Protein AF-A0A4V6KR89-F1 (afdb_monome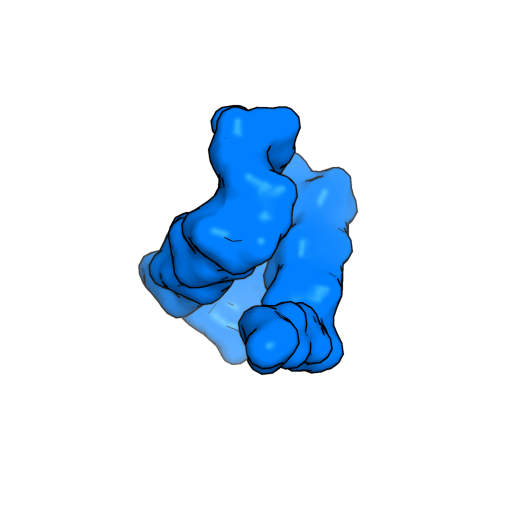r)

Solvent-accessible surface area (backbone atoms only — not comparable to full-atom values): 3114 Å² total; per-residue (Å²): 132,89,77,85,49,71,68,53,52,52,51,51,49,34,32,71,72,58,75,31,58,60,57,22,10,60,75,68,76,51,48,40,72,55,48,54,55,49,48,59,53,46,37,72,75,73,56,88,80,88,126

Structure (mmCIF, N/CA/C/O backbone):
data_AF-A0A4V6KR89-F1
#
_entry.id   AF-A0A4V6KR89-F1
#
loop_
_atom_site.group_PDB
_atom_site.id
_atom_site.type_symbol
_atom_site.label_atom_id
_atom_site.label_alt_id
_atom_site.label_comp_id
_atom_site.label_asym_id
_atom_site.label_entity_id
_atom_site.label_seq_id
_atom_site.pdbx_PDB_ins_code
_atom_site.Cartn_x
_atom_site.Cartn_y
_atom_site.Cartn_z
_atom_site.occupancy
_atom_site.B_iso_or_equiv
_atom_site.auth_seq_id
_atom_site.auth_comp_id
_atom_site.auth_asym_id
_atom_site.auth_atom_id
_atom_site.pdbx_PDB_model_num
ATOM 1 N N . MET A 1 1 ? 7.571 -1.798 -23.515 1.00 48.62 1 MET A N 1
ATOM 2 C CA . MET A 1 1 ? 6.285 -2.166 -22.884 1.00 48.62 1 MET A CA 1
ATOM 3 C C . MET A 1 1 ? 6.475 -2.105 -21.384 1.00 48.62 1 MET A C 1
ATOM 5 O O . MET A 1 1 ? 7.346 -2.806 -20.887 1.00 48.62 1 MET A O 1
ATOM 9 N N . TYR A 1 2 ? 5.742 -1.249 -20.676 1.00 64.62 2 TYR A N 1
ATOM 10 C CA . TYR A 1 2 ? 5.707 -1.338 -19.218 1.00 64.62 2 TYR A CA 1
ATOM 11 C C . TYR A 1 2 ? 4.905 -2.584 -18.841 1.00 64.62 2 TYR A C 1
ATOM 13 O O . TYR A 1 2 ? 3.752 -2.716 -19.239 1.00 64.62 2 TYR A O 1
ATOM 21 N N . ALA A 1 3 ? 5.544 -3.523 -18.148 1.00 77.00 3 ALA A N 1
ATOM 22 C CA . ALA A 1 3 ? 4.878 -4.713 -17.645 1.00 77.00 3 ALA A CA 1
ATOM 23 C C . ALA A 1 3 ? 4.228 -4.380 -16.299 1.00 77.00 3 ALA A C 1
ATOM 25 O O . ALA A 1 3 ? 4.912 -3.931 -15.379 1.00 77.00 3 ALA A O 1
ATOM 26 N N . ILE A 1 4 ? 2.917 -4.593 -16.200 1.00 85.56 4 ILE A N 1
ATOM 27 C CA . ILE A 1 4 ? 2.207 -4.560 -14.921 1.00 85.56 4 ILE A CA 1
ATOM 28 C C . ILE A 1 4 ? 2.616 -5.806 -14.134 1.00 85.56 4 ILE A C 1
ATOM 30 O O . ILE A 1 4 ? 2.587 -6.917 -14.668 1.00 85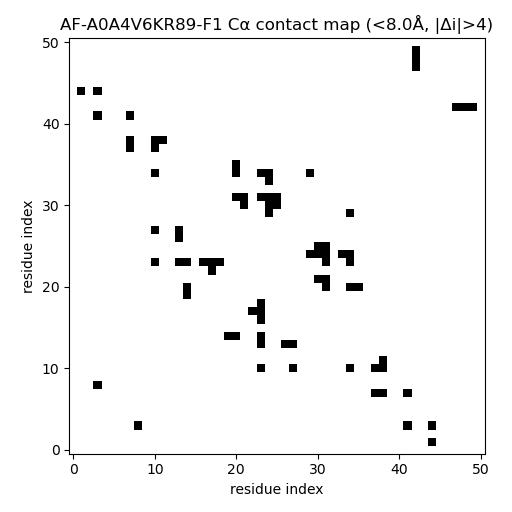.56 4 ILE A O 1
ATOM 34 N N . THR A 1 5 ? 3.016 -5.630 -12.877 1.00 89.88 5 THR A N 1
ATOM 35 C CA . THR A 1 5 ? 3.380 -6.752 -12.003 1.00 89.88 5 THR A CA 1
ATOM 36 C C . THR A 1 5 ? 2.158 -7.277 -11.254 1.00 89.88 5 THR A C 1
ATOM 38 O O . THR A 1 5 ? 1.220 -6.531 -10.977 1.00 89.88 5 THR A O 1
ATOM 41 N N . LEU A 1 6 ? 2.179 -8.555 -10.857 1.00 91.06 6 LEU A N 1
ATOM 42 C CA . LEU A 1 6 ? 1.121 -9.129 -10.014 1.00 91.06 6 LEU A CA 1
ATOM 43 C C . LEU A 1 6 ? 0.946 -8.333 -8.712 1.00 91.06 6 LEU A C 1
ATOM 45 O O . LEU A 1 6 ? -0.177 -8.067 -8.298 1.00 91.06 6 LEU A O 1
ATOM 49 N N . ARG A 1 7 ? 2.052 -7.852 -8.132 1.00 91.38 7 ARG A N 1
ATOM 50 C CA . ARG A 1 7 ? 2.028 -7.016 -6.930 1.00 91.38 7 ARG A CA 1
ATOM 51 C C . ARG A 1 7 ? 1.229 -5.723 -7.119 1.00 91.38 7 ARG A C 1
ATOM 53 O O . ARG A 1 7 ? 0.496 -5.320 -6.223 1.00 91.38 7 ARG A O 1
ATOM 60 N N . GLN A 1 8 ? 1.339 -5.083 -8.281 1.00 90.38 8 GLN A N 1
ATOM 61 C CA . GLN A 1 8 ? 0.562 -3.879 -8.584 1.00 90.38 8 GLN A CA 1
ATOM 62 C C . GLN A 1 8 ? -0.939 -4.180 -8.686 1.00 90.38 8 GLN A C 1
ATOM 64 O O . GLN A 1 8 ? -1.749 -3.393 -8.201 1.00 90.38 8 GLN A O 1
ATOM 69 N N . ILE A 1 9 ? -1.304 -5.336 -9.251 1.00 91.88 9 ILE A N 1
ATOM 70 C CA . ILE A 1 9 ? -2.699 -5.800 -9.315 1.00 91.88 9 ILE A CA 1
ATOM 71 C C . ILE A 1 9 ? -3.239 -6.073 -7.905 1.00 91.88 9 ILE A C 1
ATOM 73 O O . ILE A 1 9 ? -4.337 -5.629 -7.581 1.00 91.88 9 ILE A O 1
ATOM 77 N N . GLU A 1 10 ? -2.467 -6.745 -7.047 1.00 95.06 10 GLU A N 1
ATOM 78 C CA . GLU A 1 10 ? -2.835 -6.995 -5.644 1.00 95.06 10 GLU A CA 1
ATOM 79 C C . GLU A 1 10 ? -3.047 -5.696 -4.863 1.00 95.06 10 GLU A C 1
ATOM 81 O O . GLU A 1 10 ? -4.007 -5.579 -4.104 1.00 95.06 10 GLU A O 1
ATOM 86 N N . ILE A 1 11 ? -2.167 -4.710 -5.064 1.00 93.75 11 ILE A N 1
ATOM 87 C CA . ILE A 1 11 ? -2.267 -3.396 -4.423 1.00 93.75 11 ILE A CA 1
ATOM 88 C C . ILE A 1 11 ? -3.522 -2.667 -4.867 1.00 93.75 11 ILE A C 1
ATOM 90 O O . ILE A 1 11 ? -4.285 -2.200 -4.023 1.00 93.75 11 ILE A O 1
ATOM 94 N N . PHE A 1 12 ? -3.764 -2.608 -6.173 1.00 93.19 12 PHE A N 1
ATOM 95 C CA . PHE A 1 12 ? -4.966 -1.988 -6.709 1.00 93.19 12 PHE A CA 1
ATOM 96 C C . PHE A 1 12 ? -6.231 -2.676 -6.183 1.00 93.19 12 PHE A C 1
ATOM 98 O O . PHE A 1 12 ? -7.139 -2.009 -5.692 1.00 93.19 12 PHE A O 1
ATOM 105 N N . HIS A 1 13 ? -6.266 -4.009 -6.201 1.00 94.62 13 HIS A N 1
ATOM 106 C CA . HIS A 1 13 ? -7.384 -4.787 -5.676 1.00 94.62 13 HIS A CA 1
ATOM 107 C C . HIS A 1 13 ? -7.620 -4.532 -4.183 1.00 94.62 13 HIS A C 1
ATOM 109 O O . HIS A 1 13 ? -8.757 -4.300 -3.781 1.00 94.62 13 HIS A O 1
ATOM 115 N N . ALA A 1 14 ? -6.569 -4.538 -3.358 1.00 96.62 14 ALA A N 1
ATOM 116 C CA . ALA A 1 14 ? -6.686 -4.258 -1.930 1.00 96.62 14 ALA A CA 1
ATOM 117 C C . ALA A 1 14 ? -7.261 -2.859 -1.676 1.00 96.62 14 ALA A C 1
ATOM 119 O O . ALA A 1 14 ? -8.187 -2.727 -0.884 1.00 96.62 14 ALA A O 1
ATOM 120 N N . VAL A 1 15 ? -6.775 -1.837 -2.389 1.00 95.69 15 VAL A N 1
ATOM 121 C CA . VAL A 1 15 ? -7.270 -0.456 -2.260 1.00 95.69 15 VAL A CA 1
ATOM 122 C C . VAL A 1 15 ? -8.724 -0.332 -2.714 1.00 95.69 15 VAL A C 1
ATOM 124 O O . VAL A 1 15 ? -9.515 0.298 -2.020 1.00 95.69 15 VAL A O 1
ATOM 127 N N . MET A 1 16 ? -9.102 -0.964 -3.827 1.00 94.69 16 MET A N 1
ATOM 128 C CA . MET A 1 16 ? -10.490 -0.968 -4.309 1.00 94.69 16 MET A CA 1
ATOM 129 C C . MET A 1 16 ? -11.432 -1.759 -3.391 1.00 94.69 16 MET A C 1
ATOM 131 O O . MET A 1 16 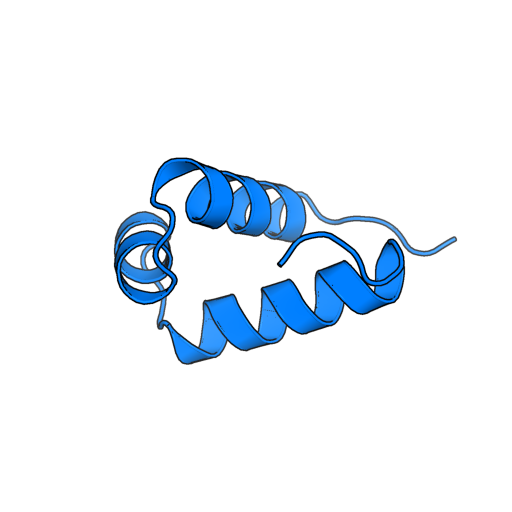? -12.610 -1.432 -3.299 1.00 94.69 16 MET A O 1
ATOM 135 N N . THR A 1 17 ? -10.923 -2.781 -2.698 1.00 96.12 17 THR A N 1
ATOM 136 C CA . THR A 1 17 ? -11.703 -3.601 -1.759 1.00 96.12 17 THR A CA 1
ATOM 137 C C . THR A 1 17 ? -11.936 -2.882 -0.434 1.00 96.12 17 THR A C 1
ATOM 139 O O . THR A 1 17 ? -13.041 -2.933 0.099 1.00 96.12 17 THR A O 1
ATOM 142 N N . THR A 1 18 ? -10.912 -2.226 0.121 1.00 96.75 18 THR A N 1
ATOM 143 C CA . THR A 1 18 ? -11.019 -1.555 1.426 1.00 96.75 18 THR A CA 1
ATOM 144 C C . THR A 1 18 ? -11.511 -0.113 1.321 1.00 96.75 18 THR A C 1
ATOM 146 O O . THR A 1 18 ? -12.039 0.425 2.286 1.00 96.75 18 THR A O 1
ATOM 149 N N . GLY A 1 19 ? -11.287 0.563 0.189 1.00 94.88 19 GLY A N 1
ATOM 150 C CA . GLY A 1 19 ? -11.513 2.007 0.052 1.00 94.88 19 GLY A CA 1
ATOM 151 C C . GLY A 1 19 ? -10.596 2.866 0.938 1.00 94.88 19 GLY A C 1
ATOM 152 O O . GLY A 1 19 ? -10.770 4.081 1.017 1.00 94.88 19 GLY A O 1
ATOM 153 N N . ASN A 1 20 ? -9.617 2.256 1.618 1.00 95.06 20 ASN A N 1
ATOM 154 C CA . ASN A 1 20 ? -8.741 2.905 2.589 1.00 95.06 20 ASN A CA 1
ATOM 155 C C . ASN A 1 20 ? -7.307 2.361 2.489 1.00 95.06 20 ASN A C 1
ATOM 157 O O . ASN A 1 20 ? -7.063 1.160 2.631 1.00 95.06 20 ASN A O 1
ATOM 161 N N . LEU A 1 21 ? -6.335 3.259 2.293 1.00 95.81 21 LEU A N 1
ATOM 162 C CA . LEU A 1 21 ? -4.922 2.899 2.114 1.00 95.81 21 LEU A CA 1
ATOM 163 C C . LEU A 1 21 ? -4.294 2.238 3.352 1.00 95.81 21 LEU A C 1
ATOM 165 O O . LEU A 1 21 ? -3.415 1.389 3.208 1.00 95.81 21 LEU A O 1
ATOM 169 N N . THR A 1 22 ? -4.712 2.622 4.559 1.00 97.81 22 THR A N 1
ATOM 170 C CA . THR A 1 22 ? -4.208 2.039 5.811 1.00 97.81 22 THR A CA 1
ATOM 171 C C . THR A 1 22 ? -4.725 0.617 5.987 1.00 97.81 22 THR 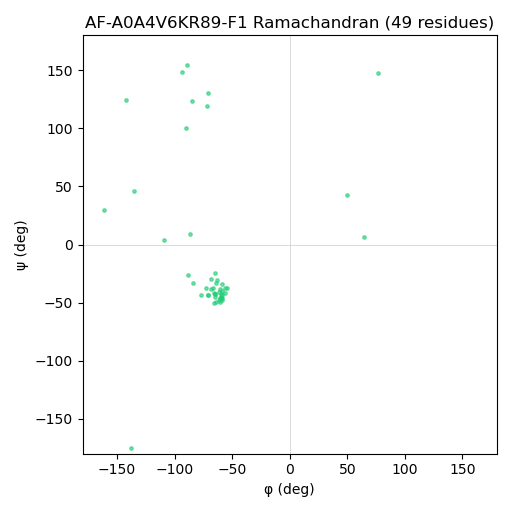A C 1
ATOM 173 O O . THR A 1 22 ? -3.953 -0.282 6.308 1.00 97.81 22 THR A O 1
ATOM 176 N N . GLU A 1 23 ? -6.006 0.381 5.712 1.00 98.06 23 GLU A N 1
ATOM 177 C CA . GLU A 1 23 ? -6.585 -0.965 5.777 1.00 98.06 23 GLU A CA 1
ATOM 178 C C . GLU A 1 23 ? -6.037 -1.878 4.676 1.00 98.06 23 GLU A C 1
AT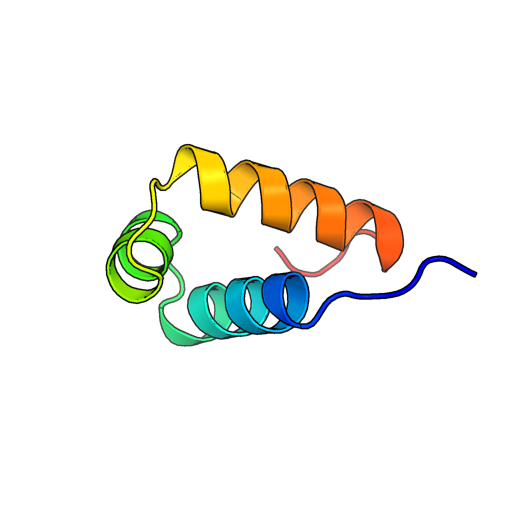OM 180 O O . GLU A 1 23 ? -5.726 -3.039 4.940 1.00 98.06 23 GLU A O 1
ATOM 185 N N . ALA A 1 24 ? -5.818 -1.347 3.468 1.00 97.94 24 ALA A N 1
ATOM 186 C CA . ALA A 1 24 ? -5.168 -2.082 2.383 1.00 97.94 24 ALA A CA 1
ATOM 187 C C . ALA A 1 24 ? -3.740 -2.506 2.762 1.00 97.94 24 ALA A C 1
ATOM 189 O O . ALA A 1 24 ? -3.311 -3.615 2.450 1.00 97.94 24 ALA A O 1
ATOM 190 N N . ALA A 1 25 ? -3.001 -1.651 3.472 1.00 98.06 25 ALA A N 1
ATOM 191 C CA . ALA A 1 25 ? -1.670 -1.984 3.964 1.00 98.06 25 ALA A CA 1
ATOM 192 C C . ALA A 1 25 ? -1.694 -3.111 5.002 1.00 98.06 25 ALA A C 1
ATOM 194 O O . ALA A 1 25 ? -0.893 -4.043 4.899 1.00 98.06 25 ALA A O 1
ATOM 195 N N . THR A 1 26 ? -2.649 -3.071 5.934 1.00 98.06 26 THR A N 1
ATOM 196 C CA . THR A 1 26 ? -2.884 -4.157 6.894 1.00 98.06 26 THR A CA 1
ATOM 197 C C . THR A 1 26 ? -3.205 -5.470 6.176 1.00 98.06 26 THR A C 1
ATOM 199 O O . THR A 1 26 ? -2.604 -6.495 6.492 1.00 98.06 26 THR A O 1
ATOM 202 N N . LEU A 1 27 ? -4.085 -5.438 5.167 1.00 97.38 27 LEU A N 1
ATOM 203 C CA . LEU A 1 27 ? -4.455 -6.612 4.367 1.00 97.38 27 LEU A CA 1
ATOM 204 C C . LEU A 1 27 ? -3.255 -7.208 3.616 1.00 97.38 27 LEU A C 1
ATOM 206 O O . LEU A 1 27 ? -3.089 -8.423 3.565 1.00 97.38 27 LEU A O 1
ATOM 210 N N . LEU A 1 28 ? -2.398 -6.352 3.060 1.00 97.25 28 LEU A N 1
ATOM 211 C CA . LEU A 1 28 ? -1.211 -6.743 2.295 1.00 97.25 28 LEU A CA 1
ATOM 212 C C . LEU A 1 28 ? 0.031 -6.985 3.160 1.00 97.25 28 LEU A C 1
ATOM 214 O O . LEU A 1 28 ? 1.128 -7.107 2.606 1.00 97.25 28 LEU A O 1
ATOM 218 N N . GLN A 1 29 ? -0.125 -6.998 4.489 1.00 97.56 29 GLN A N 1
ATOM 219 C CA . GLN A 1 29 ? 0.955 -7.179 5.463 1.00 97.56 29 GLN A CA 1
ATOM 220 C C . GLN A 1 29 ? 2.153 -6.250 5.188 1.00 97.56 29 GLN A C 1
ATOM 222 O O . GLN A 1 29 ? 3.317 -6.650 5.228 1.00 97.56 29 GLN A O 1
ATOM 227 N N . THR A 1 30 ? 1.866 -4.990 4.862 1.00 97.06 30 THR A N 1
ATOM 228 C CA . THR A 1 30 ? 2.865 -3.963 4.554 1.00 97.06 30 THR A CA 1
ATOM 229 C C . THR A 1 30 ? 2.498 -2.630 5.211 1.00 97.06 30 THR A C 1
ATOM 231 O O . THR A 1 30 ? 1.551 -2.541 5.987 1.00 97.06 30 THR A O 1
ATOM 234 N N . SER A 1 31 ? 3.265 -1.576 4.935 1.00 98.19 31 SER A N 1
ATOM 235 C CA . SER A 1 31 ? 3.002 -0.238 5.469 1.00 98.19 31 SER A CA 1
ATOM 236 C C . SER A 1 31 ? 2.168 0.606 4.502 1.00 98.19 31 SER A C 1
ATOM 238 O O . SER A 1 31 ? 2.304 0.486 3.282 1.00 98.19 31 SER A O 1
ATOM 240 N N . GLN A 1 32 ? 1.342 1.511 5.032 1.00 97.19 32 GLN A N 1
ATOM 241 C CA . GLN A 1 32 ? 0.575 2.457 4.213 1.00 97.19 32 GLN A CA 1
ATOM 242 C C . GLN A 1 32 ? 1.470 3.304 3.282 1.00 97.19 32 GLN A C 1
ATOM 244 O O . GLN A 1 32 ? 1.134 3.408 2.098 1.00 97.19 32 GLN A O 1
ATOM 249 N N . PRO A 1 33 ? 2.647 3.808 3.718 1.00 97.62 33 PRO A N 1
ATOM 250 C CA . PRO A 1 33 ? 3.588 4.476 2.818 1.00 97.62 33 PRO A CA 1
ATOM 251 C C . PRO A 1 33 ? 4.064 3.599 1.650 1.00 97.62 33 PRO A C 1
ATOM 253 O O . PRO A 1 33 ? 4.290 4.112 0.552 1.00 97.62 33 PRO A O 1
ATOM 256 N N . THR A 1 34 ? 4.208 2.285 1.860 1.00 96.19 34 THR A N 1
ATOM 257 C CA . THR A 1 34 ? 4.552 1.332 0.792 1.00 96.19 34 THR A CA 1
ATOM 258 C C . THR A 1 34 ? 3.422 1.237 -0.230 1.00 96.19 34 THR A C 1
ATOM 260 O O . THR A 1 34 ? 3.671 1.416 -1.422 1.00 96.19 34 THR A O 1
ATOM 263 N N . VAL A 1 35 ? 2.184 1.023 0.231 1.00 95.75 35 VAL A N 1
ATOM 264 C CA . VAL A 1 35 ? 0.994 0.929 -0.636 1.00 95.75 35 VAL A CA 1
ATOM 265 C C . VAL A 1 35 ? 0.808 2.208 -1.446 1.00 95.75 35 VAL A C 1
ATOM 267 O O . VAL A 1 35 ? 0.678 2.142 -2.663 1.00 95.75 35 VAL A O 1
ATOM 270 N N . SER A 1 36 ? 0.880 3.376 -0.802 1.00 95.56 36 SER A N 1
ATOM 271 C CA . SER A 1 36 ? 0.745 4.676 -1.471 1.00 95.56 36 SER A CA 1
ATOM 272 C C . SER A 1 36 ? 1.799 4.880 -2.567 1.00 95.56 36 SER A C 1
ATOM 274 O O . SER A 1 36 ? 1.475 5.304 -3.676 1.00 95.56 36 SER A O 1
ATOM 276 N N . ARG A 1 37 ? 3.063 4.529 -2.298 1.00 94.25 37 ARG A N 1
ATOM 277 C CA . ARG A 1 37 ? 4.150 4.661 -3.278 1.00 94.25 37 ARG A CA 1
ATOM 278 C C . ARG A 1 37 ? 3.967 3.733 -4.474 1.00 94.25 37 ARG A C 1
ATOM 280 O O . ARG A 1 37 ? 4.271 4.130 -5.598 1.00 94.25 37 ARG A O 1
ATOM 287 N N . GLU A 1 38 ? 3.545 2.499 -4.237 1.00 92.56 38 GLU A N 1
ATOM 288 C CA . GLU A 1 38 ? 3.328 1.528 -5.307 1.00 92.56 38 GLU A CA 1
ATOM 289 C C . GLU A 1 38 ? 2.080 1.839 -6.131 1.00 92.56 38 GLU A C 1
ATOM 291 O O . GLU A 1 38 ? 2.151 1.746 -7.355 1.00 92.56 38 GLU A O 1
ATOM 296 N N . LEU A 1 39 ? 1.003 2.314 -5.502 1.00 91.19 39 LEU A N 1
ATOM 297 C CA . LEU A 1 39 ? -0.186 2.800 -6.199 1.00 91.19 39 LEU A CA 1
ATOM 298 C C . LEU A 1 39 ? 0.152 3.995 -7.104 1.00 91.19 39 LEU A C 1
ATOM 300 O O . LEU A 1 39 ? -0.120 3.954 -8.299 1.00 91.19 39 LEU A O 1
ATOM 304 N N . ALA A 1 40 ? 0.886 4.989 -6.593 1.00 90.06 40 ALA A N 1
ATOM 305 C CA . ALA A 1 40 ? 1.335 6.133 -7.392 1.00 90.06 40 ALA A CA 1
ATOM 306 C C . ALA A 1 40 ? 2.281 5.734 -8.543 1.00 90.06 40 ALA A C 1
ATOM 308 O O . ALA A 1 40 ? 2.345 6.400 -9.579 1.00 90.06 40 ALA A O 1
ATOM 309 N N . ARG A 1 41 ? 3.068 4.660 -8.378 1.00 87.62 41 ARG A N 1
ATOM 310 C CA . ARG A 1 41 ? 3.861 4.091 -9.481 1.00 87.62 41 ARG A CA 1
ATOM 311 C C . ARG A 1 41 ? 2.962 3.414 -10.499 1.00 87.62 41 ARG A C 1
ATOM 313 O O . ARG A 1 41 ? 3.199 3.597 -11.685 1.00 87.62 41 ARG A O 1
ATOM 320 N N . PHE A 1 42 ? 1.973 2.653 -10.044 1.00 85.94 42 PHE A N 1
ATOM 321 C CA . PHE A 1 42 ? 1.020 1.964 -10.899 1.00 85.94 42 PHE A CA 1
ATOM 322 C C . PHE A 1 42 ? 0.222 2.959 -11.750 1.00 85.94 42 PHE A C 1
ATOM 324 O O . PHE A 1 42 ? 0.257 2.848 -12.969 1.00 85.94 42 PHE A O 1
ATOM 331 N N . GLU A 1 43 ? -0.349 4.008 -11.157 1.00 85.31 43 GLU A N 1
ATOM 332 C CA . GLU A 1 43 ? -1.076 5.081 -11.862 1.00 85.31 43 GLU A CA 1
ATOM 333 C C . GLU A 1 43 ? -0.259 5.744 -12.979 1.00 85.31 43 GLU A C 1
ATOM 335 O O . GLU A 1 43 ? -0.779 6.040 -14.055 1.00 85.31 43 GLU A O 1
ATOM 340 N N . LYS A 1 44 ? 1.051 5.931 -12.775 1.00 84.44 44 LYS A N 1
ATOM 341 C CA . LYS A 1 44 ? 1.945 6.468 -13.815 1.00 84.44 44 LYS A CA 1
ATOM 342 C C . LYS A 1 44 ? 2.092 5.546 -15.027 1.00 84.44 44 LYS A C 1
ATOM 344 O O . LYS A 1 44 ? 2.438 6.032 -16.100 1.00 84.44 44 LYS A O 1
ATOM 349 N N . LEU A 1 45 ? 1.872 4.241 -14.864 1.00 79.88 45 LEU A N 1
ATOM 350 C CA . LEU A 1 45 ? 1.961 3.257 -15.946 1.00 79.88 45 LEU A CA 1
ATOM 351 C C . LEU A 1 45 ? 0.672 3.162 -16.760 1.00 79.88 45 LEU A C 1
ATOM 353 O O . LEU A 1 45 ? 0.743 2.895 -17.957 1.00 79.88 45 LEU A O 1
ATOM 357 N N . ILE A 1 46 ? -0.478 3.367 -16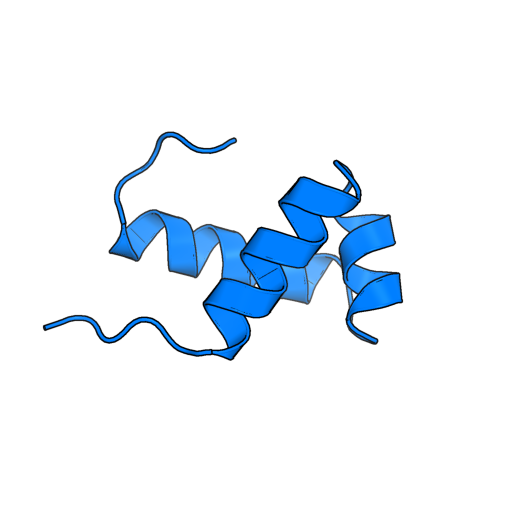.114 1.00 79.62 46 ILE A N 1
ATOM 358 C CA 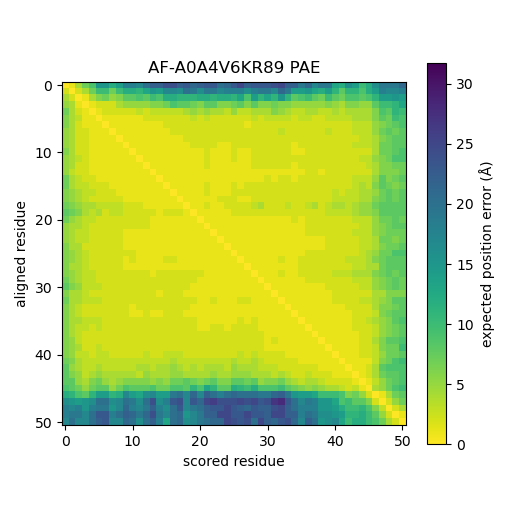. ILE A 1 46 ? -1.809 3.167 -16.708 1.00 79.62 46 ILE A CA 1
ATOM 359 C C . ILE A 1 46 ? -2.590 4.467 -16.977 1.00 79.62 46 ILE A C 1
ATOM 361 O O . ILE A 1 46 ? -3.697 4.383 -17.496 1.00 79.62 46 ILE A O 1
ATOM 365 N N . GLN A 1 47 ? -1.982 5.643 -16.740 1.00 68.06 47 GLN A N 1
ATOM 366 C CA . GLN A 1 47 ? -2.568 6.996 -16.876 1.00 68.06 47 GLN A CA 1
ATOM 367 C C . GLN A 1 47 ? -3.520 7.376 -15.706 1.00 68.06 47 GLN A C 1
ATOM 369 O O . GLN A 1 47 ? -4.147 6.500 -15.112 1.00 68.06 47 GLN A O 1
ATOM 374 N N . PRO A 1 48 ? -3.611 8.667 -15.307 1.00 56.91 48 PRO A N 1
ATOM 375 C CA . PRO A 1 48 ? -4.118 9.065 -13.994 1.00 56.91 48 PRO A CA 1
ATOM 376 C C . PRO A 1 48 ? -5.632 9.301 -14.026 1.00 56.91 48 PRO A C 1
ATOM 378 O O . PRO A 1 48 ? -6.072 10.357 -14.475 1.00 56.91 48 PRO A O 1
ATOM 381 N N . ALA A 1 49 ? -6.433 8.337 -13.567 1.00 54.25 49 ALA A N 1
ATOM 382 C CA . ALA A 1 49 ? -7.865 8.562 -13.320 1.00 54.25 49 ALA A CA 1
ATOM 383 C C . ALA A 1 49 ? -8.532 7.517 -12.399 1.00 54.25 49 ALA A C 1
ATOM 385 O O . ALA A 1 49 ? -9.715 7.235 -12.580 1.00 54.25 49 ALA A O 1
ATOM 386 N N . ILE A 1 50 ? -7.820 6.901 -11.444 1.00 55.44 50 ILE A N 1
ATOM 387 C CA . ILE A 1 50 ? -8.464 5.964 -10.499 1.00 55.44 50 ILE A CA 1
ATOM 388 C C .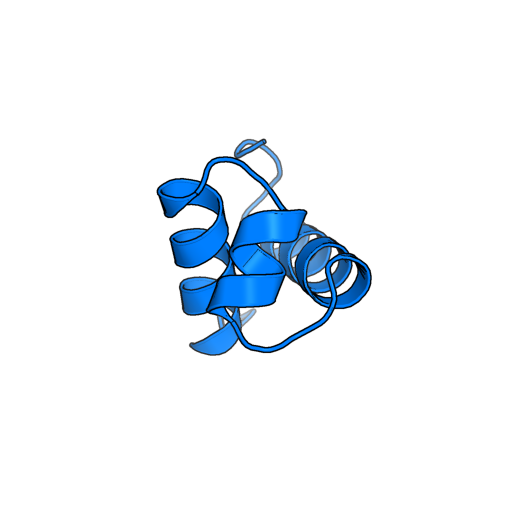 ILE A 1 50 ? -8.014 6.191 -9.049 1.00 55.44 50 ILE A C 1
ATOM 390 O O . ILE A 1 50 ? -7.694 5.238 -8.350 1.00 55.44 50 ILE A O 1
ATOM 394 N N . VAL A 1 51 ? -7.987 7.454 -8.618 1.00 54.06 51 VAL A N 1
ATOM 395 C CA . VAL A 1 51 ? -8.376 7.948 -7.279 1.00 54.06 51 VAL A CA 1
ATOM 396 C C . VAL A 1 51 ? -8.487 9.466 -7.318 1.00 54.06 51 VAL A C 1
ATOM 398 O O . VAL A 1 51 ? -7.751 10.090 -8.117 1.00 54.06 51 VAL A O 1
#

Organism: Serratia fonticola (NCBI:txid47917)

InterPro domains:
  IPR000847 LysR, HTH, N-terminal domain [PF00126] (6-46)
  IPR000847 LysR, HTH, N-terminal domain [PS50931] (4-51)
  IPR036388 Winged helix-like D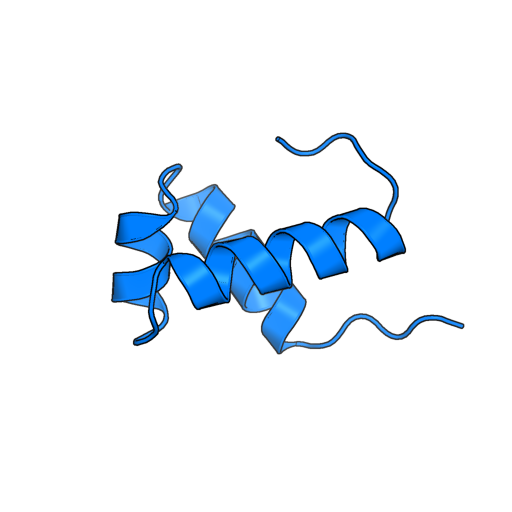NA-binding domain superfamily [G3DSA:1.10.10.10] (1-50)
  IPR036390 Winged helix DNA-binding domain superfamily [SSF46785] (2-47)

Foldseek 3Di:
DDDDDPVLVLLVVLCVVPVDLQSSCVVVVHHSVVSVVSPVVSCVVVPDDDD

Nearest PDB structures (foldseek):
  4pzj-assembly1_A-2  TM=9.744E-01  e=5.808E-02  Eggerthella lenta DSM 2243
  4ldz-assembly1_B  TM=8.654E-01  e=1.735E-01  Bacillus subtilis subsp. subtilis str. 168
  3hhg-assembly1_D  TM=9.157E-01  e=2.904E-01  Neisseria meningitidis serogroup B
  6eo3-assembly1_B  TM=8.839E-01  e=9.251E-01  Salmonella enterica subsp. enterica serovar Typhimurium
  3c57-assembly1_A  TM=7.853E-01  e=1.122E+00  Mycobacterium tuberculosis

Sequence (51 aa):
MYAITLRQIEIFHAVMTTGNLTEAATLLQTSQPTVSRELARFEKLIQPAIV

Mean predicted aligned error: 4.73 Å

Secondary structure (DSSP, 8-state):
-PPPPHHHHHHHHHHHHHS-HHHHHHHTTS-HHHHHHHHHHHHHHH-S---

Radius of gyration: 10.28 Å; Cα contacts (8 Å, |Δi|>4): 41; chains: 1; bounding box: 18×18×30 Å

pLDDT: mean 88.08, std 13.4, range [48.62, 98.19]